Protein AF-A0A2I0XH40-F1 (afdb_monomer_lite)

pLDDT: mean 81.32, std 18.08, range [37.12, 96.75]

Radius of gyration: 16.57 Å; chains: 1; bounding box: 46×45×31 Å

Structure (mmCIF, N/CA/C/O backbone):
data_AF-A0A2I0XH40-F1
#
_entry.id   AF-A0A2I0XH40-F1
#
loop_
_atom_site.group_PDB
_atom_site.id
_atom_site.type_symbol
_atom_site.label_atom_id
_atom_site.label_alt_id
_atom_site.label_comp_id
_atom_site.label_asym_id
_atom_site.label_entity_id
_atom_site.label_seq_id
_atom_site.pdbx_PDB_ins_code
_atom_site.Cartn_x
_atom_site.Cartn_y
_atom_site.Cartn_z
_atom_site.occupancy
_atom_site.B_iso_or_equiv
_atom_site.auth_seq_id
_atom_site.auth_comp_id
_atom_site.auth_asym_id
_atom_site.auth_atom_id
_atom_site.pdbx_PDB_model_num
ATOM 1 N N . MET A 1 1 ? -9.977 -5.373 -19.403 1.00 40.16 1 MET A N 1
ATOM 2 C CA . MET A 1 1 ? -9.285 -4.951 -18.169 1.00 40.16 1 MET A CA 1
ATOM 3 C C . MET A 1 1 ? -7.837 -4.765 -18.577 1.00 40.16 1 MET A C 1
ATOM 5 O O . MET A 1 1 ? -7.190 -5.758 -18.879 1.00 40.16 1 MET A O 1
ATOM 9 N N . TRP A 1 2 ? -7.399 -3.527 -18.801 1.00 45.28 2 TRP A N 1
ATOM 10 C CA . TRP A 1 2 ? -6.006 -3.278 -19.176 1.00 45.28 2 TRP A CA 1
ATOM 11 C C . TRP A 1 2 ? -5.146 -3.548 -17.931 1.00 45.28 2 TRP A C 1
ATOM 13 O O . TRP A 1 2 ? -5.564 -3.243 -16.817 1.00 45.28 2 TRP A O 1
ATOM 23 N N . GLY A 1 3 ? -4.064 -4.312 -18.101 1.00 62.50 3 GLY A N 1
ATOM 24 C CA . GLY A 1 3 ? -3.229 -4.792 -16.998 1.00 62.50 3 GLY A CA 1
ATOM 25 C C . GLY A 1 3 ? -2.160 -3.776 -16.602 1.00 62.50 3 GLY A C 1
ATOM 26 O O . GLY A 1 3 ? -1.847 -2.881 -17.379 1.00 62.50 3 GLY A O 1
ATOM 27 N N . LYS A 1 4 ? -1.528 -3.979 -15.439 1.00 69.00 4 LYS A N 1
ATOM 28 C CA . LYS A 1 4 ? -0.439 -3.143 -14.887 1.00 69.00 4 LYS A CA 1
ATOM 29 C C . LYS A 1 4 ? 0.610 -2.680 -15.914 1.00 69.00 4 LYS A C 1
ATOM 31 O O . LYS A 1 4 ? 1.079 -1.549 -15.865 1.00 69.00 4 LYS A O 1
ATOM 36 N N . TYR A 1 5 ? 0.949 -3.545 -16.872 1.00 65.25 5 TYR A N 1
ATOM 37 C CA . TYR A 1 5 ? 1.941 -3.274 -17.914 1.00 65.25 5 TYR A CA 1
ATOM 38 C C . TYR A 1 5 ? 1.459 -2.315 -19.008 1.00 65.25 5 TYR A C 1
ATOM 40 O O . TYR A 1 5 ? 2.293 -1.677 -19.640 1.00 65.25 5 TYR A O 1
ATOM 48 N N . ALA A 1 6 ? 0.148 -2.208 -19.231 1.00 76.06 6 ALA A N 1
ATOM 49 C CA . ALA A 1 6 ? -0.425 -1.250 -20.169 1.00 76.06 6 ALA A CA 1
ATOM 50 C C . ALA A 1 6 ? -0.475 0.169 -19.586 1.00 76.06 6 ALA A C 1
ATOM 52 O O . ALA A 1 6 ? -0.257 1.124 -20.323 1.00 76.06 6 ALA A O 1
ATOM 53 N N . ASP A 1 7 ? -0.716 0.289 -18.277 1.00 79.75 7 ASP A N 1
ATOM 54 C CA . ASP A 1 7 ? -0.904 1.588 -17.623 1.00 79.75 7 ASP A CA 1
ATOM 55 C C . ASP A 1 7 ? 0.412 2.174 -17.078 1.00 79.75 7 ASP A C 1
ATOM 57 O O . ASP A 1 7 ? 0.639 3.378 -17.173 1.00 79.75 7 ASP A O 1
ATOM 61 N N . TYR A 1 8 ? 1.305 1.329 -16.540 1.00 86.12 8 TYR A N 1
ATOM 62 C CA . TYR A 1 8 ? 2.532 1.771 -15.854 1.00 86.12 8 TYR A CA 1
ATOM 63 C C . TYR A 1 8 ? 3.827 1.176 -16.423 1.00 86.12 8 TYR A C 1
ATOM 65 O O . TYR A 1 8 ? 4.909 1.709 -16.190 1.00 86.12 8 TYR A O 1
ATOM 73 N N . GLY A 1 9 ? 3.759 0.075 -17.175 1.00 87.94 9 GLY A N 1
ATOM 74 C CA . GLY A 1 9 ? 4.936 -0.529 -17.806 1.00 87.94 9 GLY A CA 1
ATOM 75 C C . GLY A 1 9 ? 6.087 -0.804 -16.825 1.00 87.94 9 GLY A C 1
ATOM 76 O O . GLY A 1 9 ? 5.892 -1.396 -15.763 1.00 87.94 9 GLY A O 1
ATOM 77 N N . SER A 1 10 ? 7.304 -0.387 -17.187 1.00 89.25 10 SER A N 1
ATOM 78 C CA . SER A 1 10 ? 8.511 -0.601 -16.375 1.00 89.25 10 SER A CA 1
ATOM 79 C C . SER A 1 10 ? 8.611 0.302 -15.143 1.00 89.25 10 SER A C 1
ATOM 81 O O . SER A 1 10 ? 9.375 -0.026 -14.240 1.00 89.25 10 SER A O 1
ATOM 83 N N . SER A 1 11 ? 7.860 1.407 -15.078 1.00 92.25 11 SER A N 1
ATOM 84 C CA . SER A 1 11 ? 7.914 2.346 -13.948 1.00 92.25 11 SER A CA 1
ATOM 85 C C . SER A 1 11 ? 6.982 1.963 -12.799 1.00 92.25 11 SER A C 1
ATOM 87 O O . SER A 1 11 ? 6.967 2.643 -11.779 1.00 92.25 11 SER A O 1
ATOM 89 N N . PHE A 1 12 ? 6.226 0.864 -12.915 1.00 94.06 12 PHE A N 1
ATOM 90 C CA . PHE A 1 12 ? 5.259 0.441 -11.896 1.00 94.06 12 PHE A CA 1
ATOM 91 C C . PHE A 1 12 ? 5.863 0.369 -10.485 1.00 94.06 12 PHE A C 1
ATOM 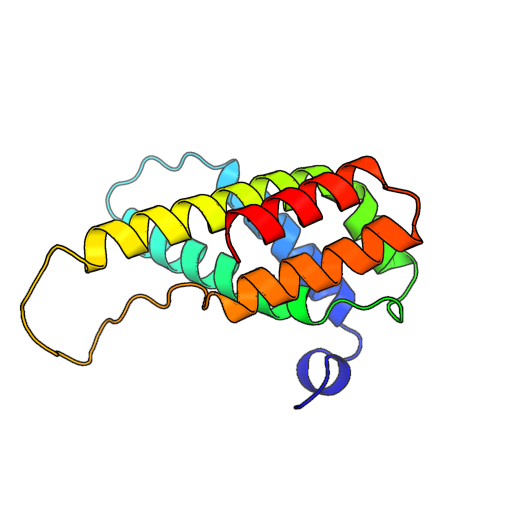93 O O . PHE A 1 12 ? 5.282 0.884 -9.532 1.00 94.06 12 PHE A O 1
ATOM 100 N N . SER A 1 13 ? 7.059 -0.212 -10.357 1.00 94.50 13 SER A N 1
ATOM 101 C CA . SER A 1 13 ? 7.767 -0.299 -9.075 1.00 94.50 13 SER A CA 1
ATOM 102 C C . SER A 1 13 ? 8.104 1.080 -8.499 1.00 94.50 13 SER A C 1
ATOM 104 O O . SER A 1 13 ? 7.933 1.300 -7.301 1.00 94.50 13 SER A O 1
ATOM 106 N N . ASP A 1 14 ? 8.549 2.012 -9.342 1.00 95.25 14 ASP A N 1
ATOM 107 C CA . ASP A 1 14 ? 8.903 3.373 -8.927 1.00 95.25 14 ASP A CA 1
ATOM 108 C C . ASP A 1 14 ? 7.655 4.171 -8.531 1.00 95.25 14 ASP A C 1
ATOM 110 O O . ASP A 1 14 ? 7.678 4.927 -7.562 1.00 95.25 14 ASP A O 1
ATOM 114 N N . VAL A 1 15 ? 6.537 3.953 -9.231 1.00 96.44 15 VAL A N 1
ATOM 115 C CA . VAL A 1 15 ? 5.241 4.567 -8.912 1.00 96.44 15 VAL A CA 1
ATOM 116 C C . VAL A 1 15 ? 4.737 4.100 -7.546 1.00 96.44 15 VAL A C 1
ATOM 118 O O . VAL A 1 15 ? 4.332 4.936 -6.739 1.00 96.44 15 VAL A O 1
ATOM 121 N N . VAL A 1 16 ? 4.794 2.795 -7.251 1.00 96.31 16 VAL A N 1
ATOM 122 C CA . VAL A 1 16 ? 4.400 2.263 -5.931 1.00 96.31 16 VAL A CA 1
ATOM 123 C C . VAL A 1 16 ? 5.237 2.899 -4.818 1.00 96.31 16 VAL A C 1
ATOM 125 O O . VAL A 1 16 ? 4.685 3.351 -3.815 1.00 96.31 16 VAL A O 1
ATOM 128 N N . GLN A 1 17 ? 6.556 2.963 -5.007 1.00 96.69 17 GLN A N 1
ATOM 129 C CA . GLN A 1 17 ? 7.478 3.525 -4.018 1.00 96.69 17 GLN A CA 1
ATOM 130 C C . GLN A 1 17 ? 7.265 5.028 -3.815 1.00 96.69 17 GLN A C 1
ATOM 132 O O . GLN A 1 17 ? 7.186 5.492 -2.680 1.00 96.69 17 GLN A O 1
ATOM 137 N N . GLY A 1 18 ? 7.114 5.786 -4.902 1.00 96.69 18 GLY A N 1
ATOM 138 C CA . GLY A 1 18 ? 6.878 7.226 -4.833 1.00 96.69 18 GLY A CA 1
ATOM 139 C C . GLY A 1 18 ? 5.562 7.574 -4.138 1.00 96.69 18 GLY A C 1
ATOM 140 O O . GLY A 1 18 ? 5.523 8.493 -3.322 1.00 96.69 18 GLY A O 1
ATOM 141 N N . LEU A 1 19 ? 4.488 6.825 -4.410 1.00 96.44 19 LEU A N 1
ATOM 142 C CA . LEU A 1 19 ? 3.193 7.039 -3.757 1.00 96.44 19 LEU A CA 1
ATOM 143 C C . LEU A 1 19 ? 3.252 6.763 -2.252 1.00 96.44 19 LEU A C 1
ATOM 145 O O . LEU A 1 19 ? 2.749 7.566 -1.468 1.00 96.44 19 LEU A O 1
ATOM 149 N N . GLU A 1 20 ? 3.898 5.668 -1.850 1.00 95.50 20 GLU A N 1
ATOM 150 C CA . GLU A 1 20 ? 4.114 5.345 -0.437 1.00 95.50 20 GLU A CA 1
ATOM 151 C C . GLU A 1 20 ? 4.894 6.458 0.273 1.00 95.50 20 GLU A C 1
ATOM 153 O O . GLU A 1 20 ? 4.430 6.974 1.290 1.00 95.50 20 GLU A O 1
ATOM 158 N N . GLN A 1 21 ? 6.005 6.910 -0.315 1.00 94.44 21 GLN A N 1
ATOM 159 C CA . GLN A 1 21 ? 6.837 7.970 0.255 1.00 94.44 21 GLN A CA 1
ATOM 160 C C . GLN A 1 21 ? 6.069 9.292 0.421 1.00 94.44 21 GLN A C 1
ATOM 162 O O . GLN A 1 21 ? 6.216 9.984 1.436 1.00 94.44 21 GLN A O 1
ATOM 167 N N . VAL A 1 22 ? 5.250 9.666 -0.566 1.00 93.31 22 VAL A N 1
ATOM 168 C CA . VAL A 1 22 ? 4.440 10.892 -0.502 1.00 93.31 22 VAL A CA 1
ATOM 169 C C . VAL A 1 22 ? 3.358 10.777 0.575 1.00 93.31 22 VAL A C 1
ATOM 171 O O . VAL A 1 22 ? 3.166 11.732 1.331 1.00 93.31 22 VAL A O 1
ATOM 174 N N . LEU A 1 23 ? 2.684 9.627 0.694 1.00 91.69 23 LEU A N 1
ATOM 175 C CA . LEU A 1 23 ? 1.693 9.397 1.752 1.00 91.69 23 LEU A CA 1
ATOM 176 C C . LEU A 1 23 ? 2.324 9.447 3.150 1.00 91.69 23 LEU A C 1
ATOM 178 O O . LEU A 1 23 ? 1.789 10.109 4.041 1.00 91.69 23 LEU A O 1
ATOM 182 N N . GLU A 1 24 ? 3.474 8.799 3.337 1.00 89.69 24 GLU A N 1
ATOM 183 C CA . GLU A 1 24 ? 4.208 8.813 4.607 1.00 89.69 24 GLU A CA 1
ATOM 184 C C . GLU A 1 24 ? 4.656 10.241 4.977 1.00 89.69 24 GLU A C 1
ATOM 186 O O . GLU A 1 24 ? 4.542 10.673 6.129 1.00 89.69 24 GLU A O 1
ATOM 191 N N . SER A 1 25 ? 5.061 11.033 3.980 1.00 87.81 25 SER A N 1
ATOM 192 C CA . SER A 1 25 ? 5.429 12.442 4.171 1.00 87.81 25 SER A CA 1
ATOM 193 C C . SER A 1 25 ? 4.222 13.321 4.521 1.00 87.81 25 SER A C 1
ATOM 195 O O . SER A 1 25 ? 4.316 14.194 5.383 1.00 87.81 25 SER A O 1
ATOM 197 N N . LEU A 1 26 ? 3.055 13.093 3.914 1.00 81.00 26 LEU A N 1
ATOM 198 C CA . LEU A 1 26 ? 1.842 13.870 4.206 1.00 81.00 26 LEU A CA 1
ATOM 199 C C . LEU A 1 26 ? 1.338 13.679 5.637 1.00 81.00 26 LEU A C 1
ATOM 201 O O . LEU A 1 26 ? 0.875 14.649 6.246 1.00 81.00 26 LEU A O 1
ATOM 205 N N . GLY A 1 27 ? 1.474 12.463 6.176 1.00 68.44 27 GLY A N 1
ATOM 206 C CA . GLY A 1 27 ? 1.124 12.145 7.561 1.00 68.44 27 GLY A CA 1
ATOM 207 C C . GLY A 1 27 ? 2.049 12.788 8.599 1.00 68.44 27 GLY A C 1
ATOM 208 O O . GLY A 1 27 ? 1.626 13.019 9.729 1.00 68.44 27 GLY A O 1
ATOM 209 N N . SER A 1 28 ? 3.289 13.125 8.227 1.00 58.75 28 SER A N 1
ATOM 210 C CA . SER A 1 28 ? 4.275 13.724 9.142 1.00 58.75 28 SER A CA 1
ATOM 211 C C . SER A 1 28 ? 4.237 15.260 9.186 1.00 58.75 28 SER A C 1
ATOM 213 O O . SER A 1 28 ? 4.678 15.865 10.166 1.00 58.75 28 SER A O 1
ATOM 215 N N . HIS A 1 29 ? 3.660 15.920 8.176 1.00 56.31 29 HIS A N 1
ATOM 216 C CA . HIS A 1 29 ? 3.576 17.381 8.118 1.00 56.31 29 HIS A CA 1
ATOM 217 C C . HIS A 1 29 ? 2.272 17.931 8.728 1.00 56.31 29 HIS A C 1
ATOM 219 O O . HIS A 1 29 ? 1.255 18.121 8.046 1.00 56.31 29 HIS A O 1
ATOM 225 N N . HIS A 1 30 ? 2.329 18.301 10.011 1.00 49.31 30 HIS A N 1
ATOM 226 C CA . HIS A 1 30 ? 1.345 19.183 10.650 1.00 49.31 30 HIS A CA 1
ATOM 227 C C . HIS A 1 30 ? 1.460 20.611 10.079 1.00 49.31 30 HIS A C 1
ATOM 229 O O . HIS A 1 30 ? 2.183 21.453 10.602 1.00 49.31 30 HIS A O 1
ATOM 235 N N . SER A 1 31 ? 0.770 20.898 8.972 1.00 52.06 31 SER A N 1
ATOM 236 C CA . SER A 1 31 ? 0.686 22.258 8.425 1.00 52.06 31 SER A CA 1
ATOM 237 C C . SER A 1 31 ? -0.490 23.007 9.050 1.00 52.06 31 SER A C 1
ATOM 239 O O . SER A 1 31 ? -1.653 22.712 8.783 1.00 52.06 31 SER A O 1
ATOM 241 N N . VAL A 1 32 ? -0.152 23.980 9.895 1.00 50.44 32 VAL A N 1
ATOM 242 C CA . VAL A 1 32 ? -1.044 24.987 10.475 1.00 50.44 32 VAL A CA 1
ATOM 243 C C . VAL A 1 32 ? -1.193 26.122 9.454 1.00 50.44 32 VAL A C 1
ATOM 245 O O . VAL A 1 32 ? -0.438 27.089 9.500 1.00 50.44 32 VAL A O 1
ATOM 248 N N . MET A 1 33 ? -2.112 26.024 8.485 1.00 49.12 33 MET A N 1
ATOM 249 C CA . MET A 1 33 ? -2.530 27.212 7.722 1.00 49.12 33 MET A CA 1
ATOM 250 C C . MET A 1 33 ? -3.975 27.101 7.195 1.00 49.12 33 MET A C 1
ATOM 252 O O . MET A 1 33 ? -4.333 26.064 6.641 1.00 49.12 33 MET A O 1
ATOM 256 N N . PRO A 1 34 ? -4.832 28.136 7.337 1.00 52.66 34 PRO A N 1
ATOM 257 C CA . PRO A 1 34 ? -6.283 27.970 7.161 1.00 52.66 34 PRO A CA 1
ATOM 258 C C . PRO A 1 34 ? -6.757 27.885 5.700 1.00 52.66 34 PRO A C 1
ATOM 260 O O . PRO A 1 34 ? -7.800 27.299 5.428 1.00 52.66 34 PRO A O 1
ATOM 263 N N . SER A 1 35 ? -6.017 28.458 4.742 1.00 53.56 35 SER A N 1
ATOM 264 C CA . SER A 1 35 ? -6.415 28.504 3.322 1.00 53.56 35 SER A CA 1
ATOM 265 C C . SER A 1 35 ? -5.962 27.290 2.500 1.00 53.56 35 SER A C 1
ATOM 267 O O . SER A 1 35 ? -6.502 27.048 1.422 1.00 53.56 35 SER A O 1
ATOM 269 N N . SER A 1 36 ? -5.007 26.501 3.002 1.00 59.19 36 SER A N 1
ATOM 270 C CA . SER A 1 36 ? -4.504 25.284 2.350 1.00 59.19 36 SER A CA 1
ATOM 271 C C . SER A 1 36 ? -5.293 24.025 2.716 1.00 59.19 36 SER A C 1
ATOM 273 O O . SER A 1 36 ? -5.084 22.991 2.089 1.00 59.19 36 SER A O 1
ATOM 275 N N . PHE A 1 37 ? -6.213 24.099 3.684 1.00 62.44 37 PHE A N 1
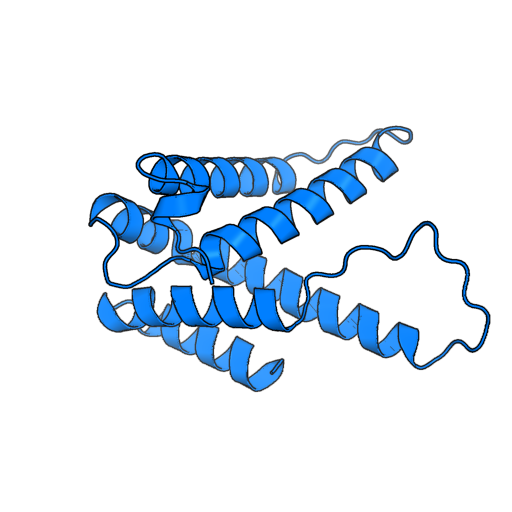ATOM 276 C CA . PHE A 1 37 ? -6.894 22.929 4.248 1.00 62.44 37 PHE A CA 1
ATOM 277 C C . PHE A 1 37 ? -7.712 22.165 3.196 1.00 62.44 37 PHE A C 1
ATOM 279 O O . PHE A 1 37 ? -7.466 20.991 2.954 1.00 62.44 37 PHE A O 1
ATOM 286 N N . LYS A 1 38 ? -8.573 22.859 2.437 1.00 73.44 38 LYS A N 1
ATOM 287 C CA . LYS A 1 38 ? -9.394 22.231 1.384 1.00 73.44 38 LYS A CA 1
ATOM 288 C C . LYS A 1 38 ? -8.557 21.644 0.236 1.00 73.44 38 LYS A C 1
ATOM 290 O O . LYS A 1 38 ? -8.926 20.623 -0.338 1.00 73.44 38 LYS A O 1
ATOM 295 N N . TYR A 1 39 ? -7.436 22.281 -0.113 1.00 78.00 39 TYR A N 1
ATOM 296 C CA . TYR A 1 39 ? -6.511 21.755 -1.124 1.00 78.00 39 TYR A CA 1
ATOM 297 C C . TYR A 1 39 ? -5.777 20.514 -0.607 1.00 78.00 39 TYR A C 1
ATOM 299 O O . TYR A 1 39 ? -5.686 19.519 -1.322 1.00 78.00 39 TYR A O 1
ATOM 307 N N . LYS A 1 40 ? -5.311 20.555 0.646 1.00 80.31 40 LYS A N 1
ATOM 308 C CA . LYS A 1 40 ? -4.645 19.433 1.310 1.00 80.31 40 LYS A CA 1
ATOM 309 C C . LYS A 1 40 ? -5.576 18.227 1.429 1.00 80.31 40 LYS A C 1
ATOM 311 O O . LYS A 1 40 ? -5.177 17.138 1.034 1.00 80.31 40 LYS A O 1
ATOM 316 N N . ASP A 1 41 ? -6.815 18.430 1.866 1.00 79.62 41 ASP A N 1
ATOM 317 C CA . ASP A 1 41 ? -7.807 17.359 1.996 1.00 79.62 41 ASP A CA 1
ATOM 318 C C . ASP A 1 41 ? -8.106 16.691 0.648 1.00 79.62 41 ASP A C 1
ATOM 320 O O . ASP A 1 41 ? -8.187 15.467 0.543 1.00 79.62 41 ASP A O 1
ATOM 324 N N . ASN A 1 42 ? -8.269 17.492 -0.410 1.00 83.69 42 ASN A N 1
ATOM 325 C CA . ASN A 1 42 ? -8.512 16.969 -1.753 1.00 83.69 42 ASN A CA 1
ATOM 326 C C . ASN A 1 42 ? -7.297 16.210 -2.296 1.00 83.69 42 ASN A C 1
ATOM 328 O O . ASN A 1 42 ? -7.464 15.146 -2.893 1.00 83.69 42 ASN A O 1
ATOM 332 N N . LEU A 1 43 ? -6.090 16.730 -2.066 1.00 86.25 43 LEU A N 1
ATOM 333 C CA . LEU A 1 43 ? -4.844 16.075 -2.452 1.00 86.25 43 LEU A CA 1
ATOM 334 C C . LEU A 1 43 ? -4.676 14.733 -1.731 1.00 86.25 43 LEU A C 1
ATOM 336 O O . LEU A 1 43 ? -4.370 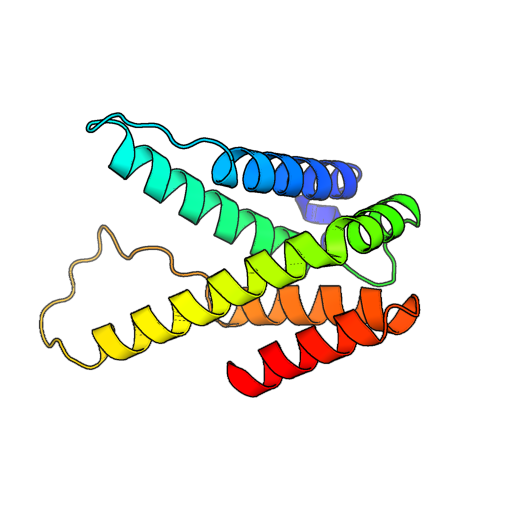13.730 -2.370 1.00 86.25 43 LEU A O 1
ATOM 340 N N . GLU A 1 44 ? -4.927 14.689 -0.423 1.00 87.25 44 GLU A N 1
ATOM 341 C CA . GLU A 1 44 ? -4.853 13.460 0.370 1.00 87.25 44 GLU A CA 1
ATOM 342 C C . GLU A 1 44 ? -5.857 12.413 -0.130 1.00 87.25 44 GLU A C 1
ATOM 344 O O . GLU A 1 44 ? -5.493 11.257 -0.352 1.00 87.25 44 GLU A O 1
ATOM 349 N N . LYS A 1 45 ? -7.102 12.817 -0.413 1.00 86.75 45 LYS A N 1
ATOM 350 C CA . LYS A 1 45 ? -8.109 11.929 -1.020 1.00 86.75 45 LYS A CA 1
ATOM 351 C C . LYS A 1 45 ? -7.643 11.376 -2.366 1.00 86.75 45 LYS A C 1
ATOM 353 O O . LYS A 1 45 ? -7.734 10.171 -2.591 1.00 86.75 45 LYS A O 1
ATOM 358 N N . GLN A 1 46 ? -7.120 12.226 -3.250 1.00 89.06 46 GLN A N 1
ATOM 359 C CA . GLN A 1 46 ? -6.615 11.801 -4.559 1.00 89.06 46 GLN A CA 1
ATOM 360 C C . GLN A 1 46 ? -5.430 10.842 -4.442 1.00 89.06 46 GLN A C 1
ATOM 362 O O . GLN A 1 46 ? -5.382 9.838 -5.156 1.00 89.06 46 GLN A O 1
ATOM 367 N N . LEU A 1 47 ? -4.501 11.106 -3.527 1.00 92.06 47 LEU A N 1
ATOM 368 C CA . LEU A 1 47 ? -3.362 10.227 -3.279 1.00 92.06 47 LEU A CA 1
ATOM 369 C C . LEU A 1 47 ? -3.794 8.888 -2.693 1.00 92.06 47 LEU A C 1
ATOM 371 O O . LEU A 1 47 ? -3.304 7.852 -3.142 1.00 92.06 47 LEU A O 1
ATOM 375 N N . ASN A 1 48 ? -4.759 8.883 -1.773 1.00 92.06 48 ASN A N 1
ATOM 376 C CA . ASN A 1 48 ? -5.328 7.650 -1.239 1.00 92.06 48 ASN A CA 1
ATOM 377 C C . ASN A 1 48 ? -5.963 6.803 -2.352 1.00 92.06 48 ASN A C 1
ATOM 379 O O . ASN A 1 48 ? -5.666 5.615 -2.472 1.00 92.06 48 ASN A O 1
ATOM 383 N N . LEU A 1 49 ? -6.779 7.414 -3.217 1.00 90.62 49 LEU A N 1
ATOM 384 C CA . LEU A 1 49 ? -7.404 6.737 -4.360 1.00 90.62 49 LEU A CA 1
ATOM 385 C C . LEU A 1 49 ? -6.375 6.184 -5.345 1.00 90.62 49 LEU A C 1
ATOM 387 O O . LEU A 1 49 ? -6.482 5.035 -5.773 1.00 90.62 49 LEU A O 1
ATOM 391 N N . THR A 1 50 ? -5.382 7.000 -5.690 1.00 93.00 50 THR A N 1
ATOM 392 C CA . THR A 1 50 ? -4.326 6.629 -6.638 1.00 93.00 50 THR A CA 1
ATOM 393 C C . THR A 1 50 ? -3.500 5.477 -6.084 1.00 93.00 50 THR A C 1
ATOM 395 O O . THR A 1 50 ? -3.246 4.502 -6.784 1.00 93.00 50 THR A O 1
ATOM 398 N N . THR A 1 51 ? -3.151 5.531 -4.801 1.00 95.44 51 THR A N 1
ATOM 399 C CA . THR A 1 51 ? -2.375 4.472 -4.152 1.00 95.44 51 THR A CA 1
ATOM 400 C C . THR A 1 51 ? -3.169 3.176 -4.055 1.00 95.44 51 THR A C 1
ATOM 402 O O . THR A 1 51 ? -2.637 2.119 -4.379 1.00 95.44 51 THR A O 1
ATOM 405 N N . LEU A 1 52 ? -4.459 3.231 -3.708 1.00 94.62 52 LEU A N 1
ATOM 406 C CA . LEU A 1 52 ? -5.334 2.054 -3.740 1.00 94.62 52 LEU A CA 1
ATOM 407 C C . LEU A 1 52 ? -5.439 1.447 -5.143 1.00 94.62 52 LEU A C 1
ATOM 409 O O . LEU A 1 52 ? -5.398 0.228 -5.290 1.00 94.62 52 LEU A O 1
ATOM 413 N N . HIS A 1 53 ? -5.570 2.290 -6.170 1.00 92.19 53 HIS A N 1
ATOM 414 C CA . HIS A 1 53 ? -5.628 1.846 -7.560 1.00 92.19 53 HIS A CA 1
ATOM 415 C C . HIS A 1 53 ? -4.355 1.094 -7.961 1.00 92.19 53 HIS A C 1
ATOM 417 O O . HIS A 1 53 ? -4.434 -0.037 -8.437 1.00 92.19 53 HIS A O 1
ATOM 423 N N . VAL A 1 54 ? -3.193 1.696 -7.700 1.00 94.81 54 VAL A N 1
ATOM 424 C CA . VAL A 1 54 ? -1.884 1.124 -8.032 1.00 94.81 54 VAL A CA 1
ATOM 425 C C . VAL A 1 54 ? -1.620 -0.155 -7.234 1.00 94.81 54 VAL A C 1
ATOM 427 O O . VAL A 1 54 ? -1.218 -1.165 -7.810 1.00 94.81 54 VAL A O 1
ATOM 430 N N . LEU A 1 55 ? -1.897 -0.163 -5.927 1.00 95.94 55 LEU A N 1
ATOM 431 C CA . LEU A 1 55 ? -1.713 -1.349 -5.084 1.00 95.94 55 LEU A CA 1
ATOM 432 C C . LEU A 1 55 ? -2.650 -2.498 -5.466 1.00 95.94 55 LEU A C 1
ATOM 434 O O . LEU A 1 55 ? -2.270 -3.659 -5.331 1.00 95.94 55 LEU A O 1
ATOM 438 N N . GLY A 1 56 ? -3.837 -2.199 -5.998 1.00 94.25 56 GLY A N 1
ATOM 439 C CA . GLY A 1 56 ? -4.741 -3.211 -6.546 1.00 94.25 56 GLY A CA 1
ATOM 440 C C . GLY A 1 56 ? -4.129 -4.019 -7.696 1.00 94.25 56 GLY A C 1
ATOM 441 O O . GLY A 1 56 ? -4.543 -5.153 -7.924 1.00 94.25 56 GLY A O 1
ATOM 442 N N . PHE A 1 57 ? -3.113 -3.488 -8.381 1.00 93.31 57 PHE A N 1
ATOM 443 C CA . PHE A 1 57 ? -2.408 -4.180 -9.462 1.00 93.31 57 PHE A CA 1
ATOM 444 C C . PHE A 1 57 ? -1.183 -4.984 -9.024 1.00 93.31 57 PHE A C 1
ATOM 446 O O . PHE A 1 57 ? -0.628 -5.728 -9.838 1.00 93.31 57 PHE A O 1
ATOM 453 N N . VAL A 1 58 ? -0.754 -4.847 -7.769 1.00 94.88 58 VAL A N 1
ATOM 454 C CA . VAL A 1 58 ? 0.347 -5.648 -7.230 1.00 94.88 58 VAL A CA 1
ATOM 455 C C . VAL A 1 58 ? -0.039 -7.127 -7.262 1.00 94.88 58 VAL A C 1
ATOM 457 O O . VAL A 1 58 ? -1.175 -7.511 -6.995 1.00 94.88 58 VAL A O 1
ATOM 460 N N . SER A 1 59 ? 0.924 -7.970 -7.604 1.00 93.31 59 SER A N 1
ATOM 461 C CA . SER A 1 59 ? 0.736 -9.384 -7.893 1.00 93.31 59 SER A CA 1
ATOM 462 C C . SER A 1 59 ? 1.963 -10.200 -7.487 1.00 93.31 59 SER A C 1
ATOM 464 O O . SER A 1 59 ? 3.090 -9.708 -7.408 1.00 93.31 59 SER A O 1
ATOM 466 N N . LEU A 1 60 ? 1.776 -11.507 -7.312 1.00 91.75 60 LEU A N 1
ATOM 467 C CA . LEU A 1 60 ? 2.878 -12.432 -7.037 1.00 91.75 60 LEU A CA 1
ATOM 468 C C . LEU A 1 60 ? 3.882 -12.560 -8.191 1.00 91.75 60 LEU A C 1
ATOM 470 O O . LEU A 1 60 ? 4.952 -13.127 -7.990 1.00 91.75 60 LEU A O 1
ATOM 474 N N . GLU A 1 61 ? 3.583 -12.027 -9.372 1.00 91.00 61 GLU A N 1
ATOM 475 C CA . GLU A 1 61 ? 4.482 -12.022 -10.531 1.00 91.00 61 GLU A CA 1
ATOM 476 C C . GLU A 1 61 ? 5.442 -10.827 -10.528 1.00 91.00 61 GLU A C 1
ATOM 478 O O . GLU A 1 61 ? 6.369 -10.776 -11.334 1.00 91.00 61 GLU A O 1
ATOM 483 N N . ASP A 1 62 ? 5.249 -9.860 -9.626 1.00 91.56 62 ASP A N 1
ATOM 484 C CA . ASP A 1 62 ? 6.101 -8.678 -9.573 1.00 91.56 62 ASP A CA 1
ATOM 485 C C . ASP A 1 62 ? 7.541 -8.994 -9.156 1.00 91.56 62 ASP A C 1
ATOM 487 O O . ASP A 1 62 ? 7.833 -9.986 -8.475 1.00 91.56 62 ASP A O 1
ATOM 491 N N . GLY A 1 63 ? 8.458 -8.127 -9.591 1.00 90.19 63 GLY A N 1
ATOM 492 C CA . GLY A 1 63 ? 9.887 -8.287 -9.353 1.00 90.19 63 GLY A CA 1
ATOM 493 C C . GLY A 1 63 ? 10.239 -8.329 -7.858 1.00 90.19 63 GLY A C 1
ATOM 494 O O . GLY A 1 63 ? 9.542 -7.724 -7.037 1.00 90.19 63 GLY A O 1
ATOM 495 N N . PRO A 1 64 ? 11.339 -9.011 -7.487 1.00 90.69 64 PRO A N 1
ATOM 496 C CA . PRO A 1 64 ? 11.738 -9.182 -6.089 1.00 90.69 64 PRO A CA 1
ATOM 497 C C . PRO A 1 64 ? 11.951 -7.846 -5.367 1.00 90.69 64 PRO A C 1
ATOM 499 O O . PRO A 1 64 ? 11.547 -7.716 -4.222 1.00 90.69 64 PRO A O 1
ATOM 502 N N . LEU A 1 65 ? 12.475 -6.824 -6.055 1.00 92.81 65 LEU A N 1
ATOM 503 C CA . LEU A 1 65 ? 12.692 -5.495 -5.470 1.00 92.81 65 LEU A CA 1
ATOM 504 C C . LEU A 1 65 ? 11.394 -4.833 -4.988 1.00 92.81 65 LEU A C 1
ATOM 506 O O . LEU A 1 65 ? 11.362 -4.272 -3.895 1.00 92.81 65 LEU A O 1
ATOM 510 N N . LEU A 1 66 ? 10.319 -4.924 -5.779 1.00 95.00 66 LEU A N 1
ATOM 511 C CA . LEU A 1 66 ? 9.024 -4.367 -5.394 1.00 95.00 66 LEU A CA 1
ATOM 512 C C . LEU A 1 66 ? 8.437 -5.137 -4.208 1.00 95.00 66 LEU A C 1
ATOM 514 O O . LEU A 1 66 ? 7.934 -4.534 -3.264 1.00 95.00 66 LEU A O 1
ATOM 518 N N . LYS A 1 67 ? 8.541 -6.469 -4.221 1.00 95.00 67 LYS A N 1
ATOM 519 C CA . LYS A 1 67 ? 8.092 -7.298 -3.096 1.00 95.00 67 LYS A CA 1
ATOM 520 C C . LYS A 1 67 ? 8.855 -6.954 -1.822 1.00 95.00 67 LYS A C 1
ATOM 522 O O . LYS A 1 67 ? 8.219 -6.663 -0.817 1.00 95.00 67 LYS A O 1
ATOM 527 N N . ASP A 1 68 ? 10.182 -6.899 -1.874 1.00 95.38 68 ASP A N 1
ATOM 528 C CA . ASP A 1 68 ? 11.024 -6.545 -0.728 1.00 95.38 68 ASP A CA 1
ATOM 529 C C . ASP A 1 68 ? 10.665 -5.167 -0.161 1.00 95.38 68 ASP A C 1
ATOM 531 O O . ASP A 1 68 ? 10.632 -4.984 1.058 1.00 95.38 68 ASP A O 1
ATOM 535 N N . PHE A 1 69 ? 10.366 -4.197 -1.029 1.00 96.75 69 PHE A N 1
ATOM 536 C CA . PHE A 1 69 ? 9.879 -2.885 -0.615 1.00 96.75 69 PHE A CA 1
ATOM 537 C C . PHE A 1 69 ? 8.544 -2.976 0.140 1.00 96.75 69 PHE A C 1
ATOM 539 O O . PHE A 1 69 ? 8.434 -2.460 1.254 1.00 96.75 69 PHE A O 1
ATOM 546 N N . LEU A 1 70 ? 7.554 -3.681 -0.418 1.00 96.75 70 LEU A N 1
ATOM 547 C CA . LEU A 1 70 ? 6.246 -3.865 0.219 1.00 96.75 70 LEU A CA 1
ATOM 548 C C . LEU A 1 70 ? 6.367 -4.563 1.581 1.00 96.75 70 LEU A C 1
ATOM 550 O O . LEU A 1 70 ? 5.726 -4.146 2.543 1.00 96.75 70 LEU A O 1
ATOM 554 N N . LEU A 1 71 ? 7.239 -5.571 1.695 1.00 95.19 71 LEU A N 1
ATOM 555 C CA . LEU A 1 71 ? 7.525 -6.252 2.962 1.00 95.19 71 LEU A CA 1
ATOM 556 C C . LEU A 1 71 ? 8.129 -5.303 4.004 1.00 95.19 71 LEU A C 1
ATOM 558 O O . LEU A 1 71 ? 7.716 -5.324 5.163 1.00 95.19 71 LEU A O 1
ATOM 562 N N . LYS A 1 72 ? 9.067 -4.438 3.601 1.00 96.25 72 LYS A N 1
ATOM 563 C CA . LYS A 1 72 ? 9.670 -3.431 4.495 1.00 96.25 72 LYS A CA 1
ATOM 564 C C . LYS A 1 72 ? 8.660 -2.385 4.968 1.00 96.25 72 LYS A C 1
ATOM 566 O O . LYS A 1 72 ? 8.781 -1.894 6.087 1.00 96.25 72 LYS A O 1
ATOM 571 N N . LYS A 1 73 ? 7.666 -2.061 4.139 1.00 96.19 73 LYS A N 1
ATOM 572 C CA . LYS A 1 73 ? 6.614 -1.074 4.427 1.00 96.19 73 LYS A CA 1
ATOM 573 C C . LYS A 1 73 ? 5.309 -1.696 4.938 1.00 96.19 73 LYS A C 1
ATOM 575 O O . LYS A 1 73 ? 4.287 -1.018 5.016 1.00 96.19 73 LYS A O 1
ATOM 580 N N . ALA A 1 74 ? 5.337 -2.962 5.357 1.00 95.38 74 ALA A N 1
ATOM 581 C CA . ALA A 1 74 ? 4.147 -3.702 5.768 1.00 95.38 74 ALA A CA 1
ATOM 582 C C . ALA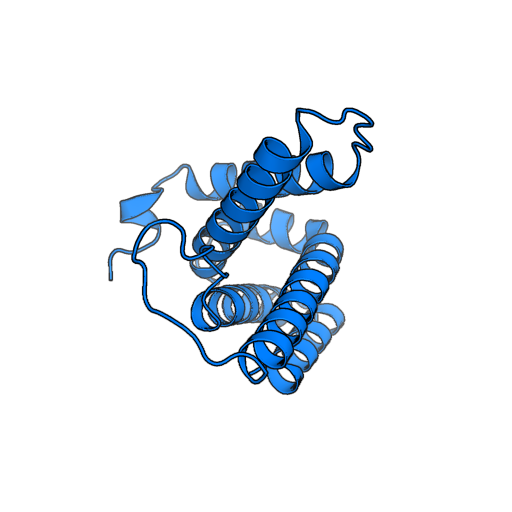 A 1 74 ? 3.328 -3.004 6.869 1.00 95.38 74 ALA A C 1
ATOM 584 O O . ALA A 1 74 ? 2.117 -2.842 6.723 1.00 95.38 74 ALA A O 1
ATOM 585 N N . TYR A 1 75 ? 3.984 -2.532 7.934 1.00 94.19 75 TYR A N 1
ATOM 586 C CA . TYR A 1 75 ? 3.307 -1.839 9.037 1.00 94.19 75 TYR A CA 1
ATOM 587 C C . TYR A 1 75 ? 2.707 -0.493 8.620 1.00 94.19 75 TYR A C 1
ATOM 589 O O . TYR A 1 75 ? 1.639 -0.122 9.109 1.00 94.19 75 TYR A O 1
ATOM 597 N N . PHE A 1 76 ? 3.362 0.220 7.698 1.00 95.12 76 PHE A N 1
ATOM 598 C CA . PHE A 1 76 ? 2.815 1.450 7.133 1.00 95.12 76 PHE A CA 1
ATOM 599 C C . PHE A 1 76 ? 1.507 1.152 6.393 1.00 95.12 76 PHE A C 1
ATOM 601 O O . PHE A 1 76 ? 0.470 1.737 6.711 1.00 95.12 76 PHE A O 1
ATOM 608 N N . PHE A 1 77 ? 1.524 0.184 5.469 1.00 96.12 77 PHE A N 1
ATOM 609 C CA . PHE A 1 77 ? 0.333 -0.183 4.702 1.00 96.12 77 PHE A CA 1
ATOM 610 C C . PHE A 1 77 ? -0.790 -0.744 5.577 1.00 96.12 77 PHE A C 1
ATOM 612 O O . PHE A 1 77 ? -1.953 -0.442 5.320 1.00 96.12 77 PHE A O 1
ATOM 619 N N . GLU A 1 78 ? -0.469 -1.519 6.617 1.00 95.12 78 GLU A N 1
ATOM 620 C CA . GLU A 1 78 ? -1.456 -1.985 7.598 1.00 95.12 78 GLU A CA 1
ATOM 621 C C . GLU A 1 78 ? -2.173 -0.802 8.265 1.00 95.12 78 GLU A C 1
ATOM 623 O O . GLU A 1 78 ? -3.406 -0.733 8.257 1.00 95.12 78 GLU A O 1
ATOM 628 N N . GLY A 1 79 ? -1.409 0.141 8.826 1.00 94.31 79 GLY A N 1
ATOM 629 C CA . GLY A 1 79 ? -1.957 1.312 9.509 1.00 94.31 79 GLY A CA 1
ATOM 630 C C . GLY A 1 79 ? -2.784 2.191 8.572 1.00 94.31 79 GLY A C 1
ATOM 631 O O . GLY A 1 79 ? -3.911 2.569 8.903 1.00 94.31 79 GLY A O 1
ATOM 632 N N . TRP A 1 80 ? -2.258 2.448 7.377 1.00 94.81 80 TRP A N 1
ATOM 633 C CA . TRP A 1 80 ? -2.922 3.242 6.349 1.00 94.81 80 TRP A CA 1
ATOM 634 C C . TRP A 1 80 ? -4.233 2.598 5.862 1.00 94.81 80 TRP A C 1
ATOM 636 O O . TRP A 1 80 ? -5.273 3.258 5.841 1.00 94.81 80 TRP A O 1
ATOM 646 N N . LEU A 1 81 ? -4.251 1.293 5.561 1.00 94.31 81 LEU A N 1
ATOM 647 C CA . LEU A 1 81 ? -5.479 0.602 5.138 1.00 94.31 81 LEU A CA 1
ATOM 648 C C . LEU A 1 81 ? -6.511 0.501 6.262 1.00 94.31 81 LEU A C 1
ATOM 650 O O . LEU A 1 81 ? -7.709 0.625 6.002 1.00 94.31 81 LEU A O 1
ATOM 654 N N . LYS A 1 82 ? -6.075 0.323 7.512 1.00 93.25 82 LYS A N 1
ATOM 655 C CA . LYS A 1 82 ? -6.966 0.344 8.679 1.00 93.25 82 LYS A CA 1
ATOM 656 C C . LYS A 1 82 ? -7.651 1.702 8.850 1.00 93.25 82 LYS A C 1
ATOM 658 O O . LYS A 1 82 ? -8.851 1.742 9.144 1.00 93.25 82 LYS A O 1
ATOM 663 N N . PHE A 1 83 ? -6.910 2.793 8.652 1.00 90.88 83 PHE A N 1
ATOM 664 C CA . PHE A 1 83 ? -7.461 4.148 8.641 1.00 90.88 83 PHE A CA 1
ATOM 665 C C . PHE A 1 83 ? -8.512 4.306 7.532 1.00 90.88 83 PHE A C 1
ATOM 667 O O . PHE A 1 83 ? -9.648 4.689 7.816 1.00 90.88 83 PHE A O 1
ATOM 674 N N . LEU A 1 84 ? -8.187 3.900 6.300 1.00 90.25 84 LEU A N 1
ATOM 675 C CA . LEU A 1 84 ? -9.110 3.992 5.163 1.00 90.25 84 LEU A CA 1
ATOM 676 C C . LEU A 1 84 ? -10.386 3.161 5.349 1.00 90.25 84 LEU A C 1
ATOM 678 O O . LEU A 1 84 ? -11.479 3.641 5.054 1.00 90.25 84 LEU A O 1
ATOM 682 N N . CYS A 1 85 ? -10.273 1.935 5.866 1.00 90.06 85 CYS A N 1
ATOM 683 C CA . CYS A 1 85 ? -11.436 1.091 6.148 1.00 90.06 85 CYS A CA 1
ATOM 684 C C . CYS A 1 85 ? -12.348 1.708 7.218 1.00 90.06 85 CYS A C 1
ATOM 686 O O . CYS A 1 85 ? -13.568 1.630 7.104 1.00 90.06 85 CYS A O 1
ATOM 688 N N . SER A 1 86 ? -11.772 2.336 8.246 1.00 87.81 86 SER A N 1
ATOM 689 C CA . SER A 1 86 ? -12.554 2.988 9.305 1.00 87.81 86 SER A CA 1
ATOM 690 C C . SER A 1 86 ? -13.296 4.219 8.776 1.00 87.81 86 SER A C 1
ATOM 692 O O . SER A 1 86 ? -14.499 4.336 8.994 1.00 87.81 86 SER A O 1
ATOM 694 N N . SER A 1 87 ? -12.622 5.054 7.977 1.00 84.56 87 SER A N 1
ATOM 695 C CA . SER A 1 87 ? -13.239 6.217 7.323 1.00 84.56 87 SER A CA 1
ATOM 696 C C . SER A 1 87 ? -14.381 5.829 6.367 1.00 84.56 87 SER A C 1
ATOM 698 O O . SER A 1 87 ? -15.379 6.544 6.264 1.00 84.56 87 SER A O 1
ATOM 700 N N . LEU A 1 88 ? -14.279 4.669 5.701 1.00 81.06 88 LEU A N 1
ATOM 701 C CA . LEU A 1 88 ? -15.336 4.159 4.822 1.00 81.06 88 LEU A CA 1
ATOM 702 C C . LEU A 1 88 ? -16.637 3.855 5.585 1.00 81.06 88 LEU A C 1
ATOM 704 O O . LEU A 1 88 ? -17.716 4.152 5.074 1.00 81.06 88 LEU A O 1
ATOM 708 N N . VAL A 1 89 ? -16.540 3.288 6.793 1.00 78.75 89 VAL A N 1
ATOM 709 C CA . VAL A 1 89 ? -17.710 2.984 7.640 1.00 78.75 89 VAL A CA 1
ATOM 710 C C . VAL A 1 89 ? -18.363 4.265 8.141 1.00 78.75 89 VAL A C 1
ATOM 712 O O . VAL A 1 89 ? -19.570 4.432 7.989 1.00 78.75 89 VAL A O 1
ATOM 715 N N . GLU A 1 90 ? -17.560 5.207 8.640 1.00 76.38 90 GLU A N 1
ATOM 716 C CA . GLU A 1 90 ? -18.052 6.502 9.129 1.00 76.38 90 GLU A CA 1
ATOM 717 C C . GLU A 1 90 ? -18.837 7.268 8.049 1.00 76.38 90 GLU A C 1
ATOM 719 O O . GLU A 1 90 ? -19.880 7.859 8.330 1.00 76.38 90 GLU A O 1
ATOM 724 N N . SER A 1 91 ? -18.384 7.209 6.791 1.00 69.75 91 SER A N 1
ATOM 725 C CA . SER A 1 91 ? -19.095 7.823 5.663 1.00 69.75 91 SER A CA 1
ATOM 726 C C . SER A 1 91 ? -20.414 7.121 5.316 1.00 69.75 91 SER A C 1
ATOM 728 O O . SER A 1 91 ? -21.325 7.773 4.801 1.00 69.75 91 SER A O 1
ATOM 730 N N . GLN A 1 92 ? -20.525 5.809 5.540 1.00 67.50 92 GLN A N 1
ATOM 731 C CA . GLN A 1 92 ? -21.733 5.043 5.230 1.00 67.50 92 GLN A CA 1
ATOM 732 C C . GLN A 1 92 ? -22.843 5.320 6.252 1.00 67.50 92 GLN A C 1
ATOM 734 O O . GLN A 1 92 ? -23.985 5.561 5.854 1.00 67.50 92 GLN A O 1
ATOM 739 N N . ASP A 1 93 ? -22.494 5.377 7.539 1.00 59.81 93 ASP A N 1
ATOM 740 C CA . ASP A 1 93 ? -23.441 5.654 8.627 1.00 59.81 93 ASP A CA 1
ATOM 741 C C . ASP A 1 93 ? -24.058 7.064 8.512 1.00 59.81 93 ASP A C 1
ATOM 743 O O . ASP A 1 93 ? -25.243 7.269 8.795 1.00 59.81 93 ASP A O 1
ATOM 747 N N . GLN A 1 94 ? -23.287 8.037 8.014 1.00 55.56 94 GLN A N 1
ATOM 748 C CA . GLN A 1 94 ? -23.762 9.405 7.768 1.00 55.56 94 GLN A CA 1
ATOM 749 C C . GLN A 1 94 ? -24.699 9.515 6.554 1.00 55.56 94 GLN A C 1
ATOM 751 O O . GLN A 1 94 ? -25.643 10.311 6.568 1.00 55.56 94 GLN A O 1
ATOM 756 N N . SER A 1 95 ? -24.493 8.692 5.519 1.00 52.19 95 SER A N 1
ATOM 757 C CA . SER A 1 95 ? -25.336 8.691 4.316 1.00 52.19 95 SER A CA 1
ATOM 758 C C . SER A 1 95 ? -26.733 8.110 4.565 1.00 52.19 95 SER A C 1
ATOM 760 O O . SER A 1 95 ? -27.664 8.447 3.838 1.00 52.19 95 SER A O 1
ATOM 762 N N . SER A 1 96 ? -26.912 7.271 5.590 1.00 45.88 96 SER A N 1
ATOM 763 C CA . SER A 1 96 ? -28.222 6.715 5.967 1.00 45.88 96 SER A CA 1
ATOM 764 C C . SER A 1 96 ? -29.146 7.688 6.715 1.00 45.88 96 SER A C 1
ATOM 766 O O . SER A 1 96 ? -30.305 7.351 6.946 1.00 45.88 96 SER A O 1
ATOM 768 N N . SER A 1 97 ? -28.674 8.889 7.080 1.00 44.00 97 SER A N 1
ATOM 769 C CA . SER A 1 97 ? -29.432 9.847 7.906 1.00 44.00 97 SER A CA 1
ATOM 770 C C . SER A 1 97 ? -29.865 11.136 7.186 1.00 44.00 97 SER A C 1
ATOM 772 O O . SER A 1 97 ? -30.393 12.036 7.840 1.00 44.00 97 SER A O 1
ATOM 774 N N . SER A 1 98 ? -29.679 11.275 5.870 1.00 37.12 98 SER A N 1
ATOM 775 C CA . SER A 1 98 ? -30.084 12.498 5.157 1.00 37.12 98 SER A CA 1
ATOM 776 C C . SER A 1 98 ? -30.784 12.212 3.827 1.00 37.12 98 SER A C 1
ATOM 778 O O . SER A 1 98 ? -30.181 11.846 2.825 1.00 37.12 98 SER A O 1
ATOM 780 N N . THR A 1 99 ? -32.100 12.417 3.816 1.00 44.41 99 THR A N 1
ATOM 781 C CA . THR A 1 99 ? -32.843 12.774 2.604 1.00 44.41 99 THR A CA 1
ATOM 782 C C . THR A 1 99 ? -32.454 14.198 2.204 1.00 44.41 99 THR A C 1
ATOM 784 O O . THR A 1 99 ? -32.601 15.081 3.047 1.00 44.41 99 THR A O 1
ATOM 787 N N . VAL A 1 100 ? -31.989 14.413 0.964 1.00 42.78 100 VAL A N 1
ATOM 788 C CA . VAL A 1 100 ? -32.334 15.526 0.039 1.00 42.78 100 VAL A CA 1
ATOM 789 C C . VAL A 1 100 ? -31.268 15.685 -1.070 1.00 42.78 100 VAL A C 1
ATOM 791 O O . VAL A 1 100 ? -30.081 15.822 -0.801 1.00 42.78 100 VAL A O 1
ATOM 794 N N . ASP A 1 101 ? -31.787 15.675 -2.301 1.00 37.56 101 ASP A N 1
ATOM 795 C CA . ASP A 1 101 ? -31.331 16.206 -3.596 1.00 37.56 101 ASP A CA 1
ATOM 796 C C . ASP A 1 101 ? -30.005 15.810 -4.269 1.00 37.56 101 ASP A C 1
ATOM 798 O O . ASP A 1 101 ? -28.888 16.111 -3.855 1.00 37.56 101 ASP A O 1
ATOM 802 N N . GLN A 1 102 ? -30.205 15.240 -5.463 1.00 56.31 102 GLN A N 1
ATOM 803 C CA . GLN A 1 102 ? -29.253 15.134 -6.558 1.00 56.31 102 GLN A CA 1
ATOM 804 C C . GLN A 1 102 ? -28.850 16.536 -7.043 1.00 56.31 102 GLN A C 1
ATOM 806 O O . GLN A 1 102 ? -29.665 17.270 -7.598 1.00 56.31 102 GLN A O 1
ATOM 811 N N . SER A 1 103 ? -27.572 16.881 -6.900 1.00 38.44 103 SER A N 1
ATOM 812 C CA . SER A 1 103 ? -26.902 17.850 -7.772 1.00 38.44 103 SER A CA 1
ATOM 813 C C . SER A 1 103 ? -25.496 17.339 -8.096 1.00 38.44 103 SER A C 1
ATOM 815 O O . SER A 1 103 ? -24.701 16.980 -7.228 1.00 38.44 103 SER A O 1
ATOM 817 N N . ASP A 1 104 ? -25.253 17.214 -9.392 1.00 45.06 104 ASP A N 1
ATOM 818 C CA . ASP A 1 104 ? -24.226 16.389 -10.018 1.00 45.06 104 ASP A CA 1
ATOM 819 C C . ASP A 1 104 ? -22.930 17.188 -10.265 1.00 45.06 104 ASP A C 1
ATOM 821 O O . ASP A 1 104 ? -22.494 17.334 -11.403 1.00 45.06 104 ASP A O 1
ATOM 825 N N . GLU A 1 105 ? -22.319 17.770 -9.219 1.00 44.22 105 GLU A N 1
ATOM 826 C CA . GLU A 1 105 ? -21.096 18.585 -9.416 1.00 44.22 105 GLU A CA 1
ATOM 827 C C . GLU A 1 105 ? -19.945 18.363 -8.413 1.00 44.22 105 GLU A C 1
ATOM 829 O O . GLU A 1 105 ? -18.810 18.729 -8.700 1.00 44.22 105 GLU A O 1
ATOM 834 N N . TYR A 1 106 ? -20.146 17.691 -7.275 1.00 44.06 106 TYR A N 1
ATOM 835 C CA . TYR A 1 106 ? -19.063 17.477 -6.295 1.00 44.06 106 TYR A CA 1
ATOM 836 C C . TYR A 1 106 ? -19.219 16.185 -5.487 1.00 44.06 106 TYR A C 1
ATOM 838 O O . TYR A 1 106 ? -18.956 16.181 -4.285 1.00 44.06 106 TYR A O 1
ATOM 846 N N . ALA A 1 107 ? -19.638 15.075 -6.104 1.00 42.75 107 ALA A N 1
ATOM 847 C CA . ALA A 1 107 ? -19.632 13.792 -5.401 1.00 42.75 107 ALA A CA 1
ATOM 848 C C . ALA A 1 107 ? -18.191 13.503 -4.924 1.00 42.75 107 ALA A C 1
ATOM 850 O O . ALA A 1 107 ? -17.301 13.327 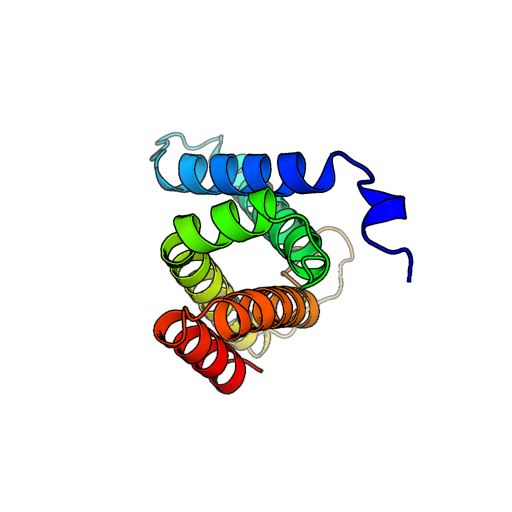-5.766 1.00 42.75 107 ALA A O 1
ATOM 851 N N . PRO A 1 108 ? -17.906 13.508 -3.604 1.00 45.56 108 PRO A N 1
ATOM 852 C CA . PRO A 1 108 ? -16.563 13.247 -3.123 1.00 45.56 108 PRO A CA 1
ATOM 853 C C . PRO A 1 108 ? -16.235 11.825 -3.557 1.00 45.56 108 PRO A C 1
ATOM 855 O O . PRO A 1 108 ? -16.936 10.888 -3.182 1.00 45.56 108 PRO A O 1
ATOM 858 N N . TYR A 1 109 ? -15.219 11.682 -4.409 1.00 54.19 109 TYR A N 1
ATOM 859 C CA . TYR A 1 109 ? -14.710 10.399 -4.877 1.00 54.19 109 TYR A CA 1
ATOM 860 C C . TYR A 1 109 ? -14.264 9.585 -3.654 1.00 54.19 109 TYR A C 1
ATOM 862 O O . TYR A 1 109 ? -13.124 9.659 -3.203 1.00 54.19 109 TYR A O 1
ATOM 870 N N . LEU A 1 110 ? -15.201 8.854 -3.060 1.00 55.62 110 LEU A N 1
ATOM 871 C CA . LEU A 1 110 ? -14.938 7.925 -1.980 1.00 55.62 110 LEU A CA 1
ATOM 872 C C . LEU A 1 110 ? -14.161 6.760 -2.601 1.00 55.62 110 LEU A C 1
ATOM 874 O O . LEU A 1 110 ? -14.538 6.314 -3.695 1.00 55.62 110 LEU A O 1
ATOM 878 N N . PRO A 1 111 ? -13.089 6.253 -1.966 1.00 58.66 111 PRO A N 1
ATOM 879 C CA . PRO A 1 111 ? -12.474 5.019 -2.420 1.00 58.66 111 PRO A CA 1
ATOM 880 C C . PRO A 1 111 ? -13.560 3.961 -2.513 1.00 58.66 111 PRO A C 1
ATOM 882 O O . PRO A 1 111 ? -14.156 3.565 -1.511 1.00 58.66 111 PRO A O 1
ATOM 885 N N . LYS A 1 112 ? -13.878 3.553 -3.749 1.00 75.56 112 LYS A N 1
ATOM 886 C CA . LYS A 1 112 ? -14.914 2.552 -3.980 1.00 75.56 112 LYS A CA 1
ATOM 887 C C . LYS A 1 112 ? -14.513 1.343 -3.152 1.00 75.56 112 LYS A C 1
ATOM 889 O O . LYS A 1 112 ? -13.370 0.904 -3.253 1.00 75.56 112 LYS A O 1
ATOM 894 N N . LYS A 1 113 ? -15.442 0.799 -2.365 1.00 84.19 113 LYS A N 1
ATOM 895 C CA . LYS A 1 113 ? -15.252 -0.411 -1.548 1.00 84.19 113 LYS A CA 1
ATOM 896 C C . LYS A 1 113 ? -14.425 -1.474 -2.310 1.00 84.19 113 LYS A C 1
ATOM 898 O O . LYS A 1 113 ? -13.440 -1.997 -1.805 1.00 84.19 113 LYS A O 1
ATOM 903 N N . ALA A 1 114 ? -14.720 -1.665 -3.596 1.00 86.81 114 ALA A N 1
ATOM 904 C CA . ALA A 1 114 ? -13.968 -2.536 -4.500 1.00 86.81 114 ALA A CA 1
ATOM 905 C C . ALA A 1 114 ? -12.450 -2.251 -4.610 1.00 86.81 114 ALA A C 1
ATOM 907 O O . ALA A 1 114 ? -11.672 -3.196 -4.657 1.00 86.81 114 ALA A O 1
ATOM 908 N N . MET A 1 115 ? -12.010 -0.988 -4.643 1.00 90.25 115 MET A N 1
ATOM 909 C CA . MET A 1 115 ? -10.589 -0.614 -4.724 1.00 90.25 115 MET A CA 1
ATOM 910 C C . MET A 1 115 ? -9.843 -0.942 -3.431 1.00 90.25 115 MET A C 1
ATOM 912 O O . MET A 1 115 ? -8.740 -1.479 -3.482 1.00 90.25 115 MET A O 1
ATOM 916 N N . VAL A 1 116 ? -10.461 -0.667 -2.278 1.00 92.25 116 VAL A N 1
ATOM 917 C CA . VAL A 1 116 ? -9.891 -1.018 -0.967 1.00 92.25 116 VAL A CA 1
ATOM 918 C C . VAL A 1 116 ? -9.763 -2.532 -0.840 1.00 92.25 116 VAL A C 1
ATOM 920 O O . VAL A 1 116 ? -8.698 -3.033 -0.490 1.00 92.25 116 VAL A O 1
ATOM 923 N N . HIS A 1 117 ? -10.818 -3.263 -1.205 1.00 92.31 117 HIS A N 1
ATOM 924 C CA . HIS A 1 117 ? -10.799 -4.721 -1.222 1.00 92.31 117 HIS A CA 1
ATOM 925 C C . HIS A 1 117 ? -9.720 -5.274 -2.164 1.00 92.31 117 HIS A C 1
ATOM 927 O O . HIS A 1 117 ? -8.987 -6.184 -1.785 1.00 92.31 117 HIS A O 1
ATOM 933 N N . ALA A 1 118 ? -9.590 -4.719 -3.375 1.00 93.69 118 ALA A N 1
ATOM 934 C CA . ALA A 1 118 ? -8.569 -5.135 -4.332 1.00 93.69 118 ALA A CA 1
ATOM 935 C C . ALA A 1 118 ? -7.153 -4.931 -3.773 1.00 93.69 118 ALA A C 1
ATOM 937 O O . ALA A 1 118 ? -6.370 -5.874 -3.767 1.00 93.69 118 ALA A O 1
ATOM 938 N N . ALA A 1 119 ? -6.848 -3.751 -3.225 1.00 95.88 119 ALA A N 1
ATOM 939 C CA . ALA A 1 119 ? -5.542 -3.471 -2.626 1.00 95.88 119 ALA A CA 1
ATOM 940 C C . ALA A 1 119 ? -5.238 -4.384 -1.423 1.00 95.88 119 ALA A C 1
ATOM 942 O O . ALA A 1 119 ? -4.141 -4.936 -1.328 1.00 95.88 119 ALA A O 1
ATOM 943 N N . LEU A 1 120 ? -6.218 -4.594 -0.531 1.00 95.88 120 LEU A N 1
ATOM 944 C CA . LEU A 1 120 ? -6.099 -5.529 0.594 1.00 95.88 120 LEU A CA 1
ATOM 945 C C . LEU A 1 120 ? -5.793 -6.946 0.110 1.00 95.88 120 LEU A C 1
ATOM 947 O O . LEU A 1 120 ? -4.912 -7.606 0.658 1.00 95.88 120 LEU A O 1
ATOM 951 N N . LYS A 1 121 ? -6.505 -7.410 -0.921 1.00 95.56 121 LYS A N 1
ATOM 952 C CA . LYS A 1 121 ? -6.335 -8.756 -1.461 1.00 95.56 121 LYS A CA 1
ATOM 953 C C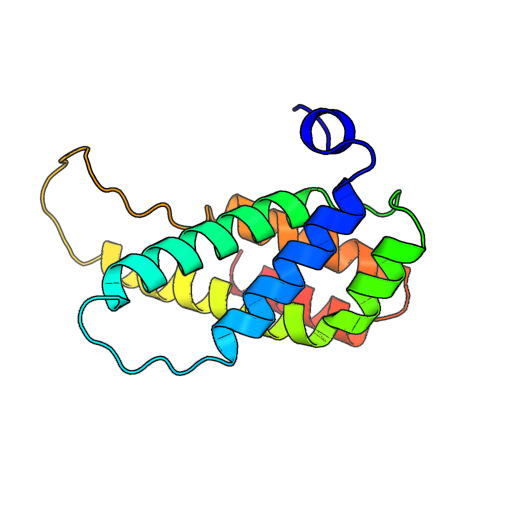 . LYS A 1 121 ? -4.960 -8.937 -2.108 1.00 95.56 121 LYS A C 1
ATOM 955 O O . LYS A 1 121 ? -4.279 -9.913 -1.791 1.00 95.56 121 LYS A O 1
ATOM 960 N N . SER A 1 122 ? -4.538 -7.980 -2.931 1.00 96.12 122 SER A N 1
ATOM 961 C CA . SER A 1 122 ? -3.227 -7.986 -3.585 1.00 96.12 122 SER A CA 1
ATOM 962 C C . SER A 1 122 ? -2.086 -8.034 -2.567 1.00 96.12 122 SER A C 1
ATOM 964 O O . SER A 1 122 ? -1.202 -8.884 -2.659 1.00 96.12 122 SER A O 1
ATOM 966 N N . LEU A 1 123 ? -2.135 -7.187 -1.535 1.00 96.50 123 LEU A N 1
ATOM 967 C CA . LEU A 1 123 ? -1.120 -7.169 -0.481 1.00 96.50 123 LEU A CA 1
ATOM 968 C C . LEU A 1 123 ? -1.165 -8.411 0.417 1.00 96.50 123 LEU A C 1
ATOM 970 O O . LEU A 1 123 ? -0.112 -8.945 0.765 1.00 96.50 123 LEU A O 1
ATOM 974 N N . TYR A 1 124 ? -2.356 -8.917 0.752 1.00 96.00 124 TYR A N 1
ATOM 975 C CA . TYR A 1 124 ? -2.502 -10.181 1.480 1.00 96.00 124 TYR A CA 1
ATOM 976 C C . TYR A 1 124 ? -1.778 -11.327 0.766 1.00 96.00 124 TYR A C 1
ATOM 978 O O . TYR A 1 124 ? -1.036 -12.073 1.411 1.00 96.00 124 TYR A O 1
ATOM 986 N N . ASP A 1 125 ? -1.964 -11.458 -0.551 1.00 94.94 125 ASP A N 1
ATOM 987 C CA . ASP A 1 125 ? -1.334 -12.532 -1.317 1.00 94.94 125 ASP A CA 1
ATOM 988 C C . ASP A 1 125 ? 0.203 -12.393 -1.288 1.00 94.94 125 ASP A C 1
ATOM 990 O O . ASP A 1 125 ? 0.896 -13.385 -1.041 1.00 94.94 125 ASP A O 1
ATOM 994 N N . ILE A 1 126 ? 0.743 -11.167 -1.405 1.00 95.62 126 ILE A N 1
ATOM 995 C CA . ILE A 1 126 ? 2.181 -10.897 -1.217 1.00 95.62 126 ILE A CA 1
ATOM 996 C C . ILE A 1 126 ? 2.656 -11.349 0.171 1.00 95.62 126 ILE A C 1
ATOM 998 O O . ILE A 1 126 ? 3.597 -12.142 0.262 1.00 95.62 126 ILE A O 1
ATOM 1002 N N . TYR A 1 127 ? 2.029 -10.889 1.256 1.00 95.12 127 TYR A N 1
ATOM 1003 C CA . TYR A 1 127 ? 2.503 -11.185 2.615 1.00 95.12 127 TYR A CA 1
ATOM 1004 C C . TYR A 1 127 ? 2.397 -12.671 2.963 1.00 95.12 127 TYR A C 1
ATOM 1006 O O . TYR A 1 127 ? 3.326 -13.246 3.541 1.00 95.12 127 TYR A O 1
ATOM 1014 N N . LYS A 1 128 ? 1.309 -13.325 2.539 1.00 94.25 128 LYS A N 1
ATOM 1015 C CA . LYS A 1 128 ? 1.095 -14.760 2.748 1.00 94.25 128 LYS A CA 1
ATOM 1016 C C . LYS A 1 128 ? 2.191 -15.598 2.094 1.00 94.25 128 LYS A C 1
ATOM 1018 O O . LYS A 1 128 ? 2.723 -16.508 2.731 1.00 94.25 128 LYS A O 1
ATOM 1023 N N . CYS A 1 129 ? 2.528 -15.308 0.838 1.00 92.06 129 CYS A N 1
ATOM 1024 C CA . CYS A 1 129 ? 3.520 -16.081 0.087 1.00 92.06 129 CYS A CA 1
ATOM 1025 C C . CYS A 1 129 ? 4.967 -15.803 0.521 1.00 92.06 129 CYS A C 1
ATOM 1027 O O . CYS A 1 129 ? 5.836 -16.637 0.278 1.00 92.06 129 CYS A O 1
ATOM 1029 N N . ASN A 1 130 ? 5.225 -14.680 1.195 1.00 90.44 130 ASN A N 1
ATOM 1030 C CA . ASN A 1 130 ? 6.564 -14.274 1.633 1.00 90.44 130 ASN A CA 1
ATOM 1031 C C . ASN A 1 130 ? 6.809 -14.467 3.144 1.00 90.44 130 ASN A C 1
ATOM 1033 O O . ASN A 1 130 ? 7.715 -13.860 3.701 1.00 90.44 130 ASN A O 1
ATOM 1037 N N . LYS A 1 131 ? 6.040 -15.343 3.812 1.00 88.38 131 LYS A N 1
ATOM 1038 C CA . LYS A 1 131 ? 6.187 -15.706 5.242 1.00 88.38 131 LYS A CA 1
ATOM 1039 C C . LYS A 1 131 ? 5.931 -14.571 6.251 1.00 88.38 131 LYS A C 1
ATOM 1041 O O . LYS A 1 131 ? 6.258 -14.722 7.424 1.00 88.38 131 LYS A O 1
ATOM 1046 N N . HIS A 1 132 ? 5.290 -13.478 5.839 1.00 89.31 132 HIS A N 1
ATOM 1047 C CA . HIS A 1 132 ? 4.799 -12.419 6.736 1.00 89.31 132 HIS A CA 1
ATOM 1048 C C . HIS A 1 132 ? 3.376 -12.761 7.209 1.00 89.31 132 HIS A C 1
ATOM 1050 O O . HIS A 1 132 ? 2.394 -12.099 6.864 1.00 89.31 132 HIS A O 1
ATOM 1056 N N . HIS A 1 133 ? 3.246 -13.883 7.924 1.00 91.69 133 HIS A N 1
ATOM 1057 C CA . HIS A 1 133 ? 1.947 -14.465 8.275 1.00 91.69 133 HIS A CA 1
ATOM 1058 C C . HIS A 1 133 ? 1.134 -13.600 9.245 1.00 91.69 133 HIS A C 1
ATOM 1060 O O . HIS A 1 133 ? -0.086 -13.546 9.119 1.00 91.69 133 HIS A O 1
ATOM 1066 N N . ASP A 1 134 ? 1.801 -12.899 10.158 1.00 93.56 134 ASP A N 1
ATOM 1067 C CA . ASP A 1 134 ? 1.191 -11.985 11.124 1.00 93.56 134 ASP A CA 1
ATOM 1068 C C . ASP A 1 134 ? 0.506 -10.795 10.433 1.00 93.56 134 ASP A C 1
ATOM 1070 O O . ASP A 1 134 ? -0.650 -10.478 10.720 1.00 93.56 134 ASP A O 1
ATOM 1074 N N . ILE A 1 135 ? 1.185 -10.171 9.467 1.00 93.19 135 ILE A N 1
ATOM 1075 C CA . ILE A 1 135 ? 0.614 -9.092 8.654 1.00 93.19 135 ILE A CA 1
ATOM 1076 C C . ILE A 1 135 ? -0.499 -9.633 7.757 1.00 93.19 135 ILE A C 1
ATOM 1078 O O . ILE A 1 135 ? -1.570 -9.033 7.673 1.00 93.19 135 ILE A O 1
ATOM 1082 N N . ALA A 1 136 ? -0.289 -10.784 7.113 1.00 94.12 136 ALA A N 1
ATOM 1083 C CA . ALA A 1 136 ? -1.315 -11.394 6.271 1.00 94.12 136 ALA A CA 1
ATOM 1084 C C . ALA A 1 136 ? -2.608 -11.679 7.061 1.00 94.12 136 ALA A C 1
ATOM 1086 O O . ALA A 1 136 ? -3.703 -11.418 6.563 1.00 94.12 136 ALA A O 1
ATOM 1087 N N . GLU A 1 137 ? -2.500 -12.162 8.301 1.00 94.56 137 GLU A N 1
ATOM 1088 C CA . GLU A 1 137 ? -3.651 -12.389 9.178 1.00 94.56 137 GLU A CA 1
ATOM 1089 C C . GLU A 1 137 ? -4.385 -11.083 9.512 1.00 94.56 137 GLU A C 1
ATOM 1091 O O . GLU A 1 137 ? -5.611 -11.022 9.401 1.00 94.56 137 GLU A O 1
ATOM 1096 N N . ARG A 1 138 ? -3.657 -10.006 9.829 1.00 94.56 138 ARG A N 1
ATOM 1097 C CA . ARG A 1 138 ? -4.250 -8.676 10.072 1.00 94.56 138 ARG A CA 1
ATOM 1098 C C . ARG A 1 138 ? -5.019 -8.160 8.854 1.00 94.56 138 ARG A C 1
ATOM 1100 O O . ARG A 1 138 ? -6.097 -7.589 9.005 1.00 94.56 138 ARG A O 1
ATOM 1107 N N . PHE A 1 139 ? -4.525 -8.418 7.644 1.00 93.19 139 PHE A N 1
ATOM 1108 C CA . PHE A 1 139 ? -5.229 -8.061 6.409 1.00 93.19 139 PHE A CA 1
ATOM 1109 C C . PHE A 1 139 ? -6.505 -8.891 6.218 1.00 93.19 139 PHE A C 1
ATOM 1111 O O . PHE A 1 139 ? -7.529 -8.337 5.826 1.00 93.19 139 PHE A O 1
ATOM 1118 N N . VAL A 1 140 ? -6.497 -10.186 6.559 1.00 93.31 140 VAL A N 1
ATOM 1119 C CA . VAL A 1 140 ? -7.720 -11.015 6.571 1.00 93.31 140 VAL A CA 1
ATOM 1120 C C . VAL A 1 140 ? -8.737 -10.486 7.579 1.00 93.31 140 VAL A C 1
ATOM 1122 O O . VAL A 1 140 ? -9.922 -10.418 7.261 1.00 93.31 140 VAL A O 1
ATOM 1125 N N . GLN A 1 141 ? -8.290 -10.074 8.766 1.00 93.94 141 GLN A N 1
ATOM 1126 C CA . GLN A 1 141 ? -9.165 -9.474 9.777 1.00 93.94 141 GLN A CA 1
ATOM 1127 C C . GLN A 1 141 ? -9.786 -8.162 9.281 1.00 93.94 141 GLN A C 1
ATOM 1129 O O . GLN A 1 141 ? -10.979 -7.941 9.483 1.00 93.94 141 GLN A O 1
ATOM 1134 N N . LEU A 1 142 ? -9.012 -7.309 8.596 1.00 92.50 142 LEU A N 1
ATOM 1135 C CA . LEU A 1 142 ? -9.547 -6.112 7.941 1.00 92.50 142 LEU A CA 1
ATOM 1136 C C . LEU A 1 142 ? -10.570 -6.483 6.860 1.00 92.50 142 LEU A C 1
ATOM 1138 O O . LEU A 1 142 ? -11.654 -5.910 6.836 1.00 92.50 142 LEU A O 1
ATOM 1142 N N . ILE A 1 143 ? -10.282 -7.470 6.010 1.00 91.19 143 ILE A N 1
ATOM 1143 C CA . ILE A 1 143 ? -11.239 -7.919 4.990 1.00 91.19 143 ILE A CA 1
ATOM 1144 C C . ILE A 1 143 ? -12.543 -8.379 5.656 1.00 91.19 143 ILE A C 1
ATOM 1146 O O . ILE A 1 143 ? -13.580 -7.788 5.391 1.00 91.19 143 ILE A O 1
ATOM 1150 N N . GLY A 1 144 ? -12.490 -9.338 6.585 1.00 89.75 144 GLY A N 1
ATOM 1151 C CA . GLY A 1 144 ? -13.693 -9.896 7.216 1.00 89.75 144 GLY A CA 1
ATOM 1152 C C . GLY A 1 144 ? -14.474 -8.914 8.096 1.00 89.75 144 GLY A C 1
ATOM 1153 O O . GLY A 1 144 ? -15.654 -9.133 8.357 1.00 89.75 144 GLY A O 1
ATOM 1154 N N . LYS A 1 145 ? -13.844 -7.830 8.563 1.00 89.25 145 LYS A N 1
ATOM 1155 C CA . LYS A 1 145 ? -14.529 -6.782 9.330 1.00 89.25 145 LYS A CA 1
ATOM 1156 C C . LYS A 1 145 ? -15.293 -5.798 8.438 1.00 89.25 145 LYS A C 1
ATOM 1158 O O . LYS A 1 145 ? -16.311 -5.268 8.875 1.00 89.25 145 LYS A O 1
ATOM 1163 N N . TYR A 1 146 ? -14.793 -5.510 7.236 1.00 83.31 146 TYR A N 1
ATOM 1164 C CA . TYR A 1 146 ? -15.284 -4.398 6.409 1.00 83.31 146 TYR A CA 1
ATOM 1165 C C . TYR A 1 146 ? -15.928 -4.842 5.075 1.00 83.31 146 TYR A C 1
ATOM 1167 O O . TYR A 1 146 ? -16.608 -4.036 4.425 1.00 83.31 146 TYR A O 1
ATOM 1175 N N . PHE A 1 147 ? -15.763 -6.102 4.657 1.00 80.56 147 PHE A N 1
ATOM 1176 C CA . PHE A 1 147 ? -16.196 -6.639 3.359 1.00 80.56 147 PHE A CA 1
ATOM 1177 C C . PHE A 1 147 ? -16.888 -7.989 3.508 1.00 80.56 147 PHE A C 1
ATOM 1179 O O . PHE A 1 147 ? -17.916 -8.137 2.811 1.00 80.56 147 PHE A O 1
#

Foldseek 3Di:
DDAPCRPQNPCLLVQLVVLLVVLVVLVPDPDPDDPCVVVSVLVNLVSLLSNLQSLLRAAPPDDPVSLVVCVVCLVVVLVSLVVLLVVVVVVVVVVVPDDDDDDPDPPPPRNPPVSSLSNLVNSLVSCVVVVVVVSNVSSVVSVVVRD

Organism: NCBI:txid906689

Secondary structure (DSSP, 8-state):
---HHHHTGGGHHHHHHHHHHHHHHHHH-----SSSHHHHHHHHHHHHHHHHHHHHT--TTS-HHHHHHHHHTHHHHHHHHHHHHHHHHHHHHHHTT------TT-------HHHHHHHHHHHHHHHHHTT-HHHHHHHHHHHHHH-

Sequence (147 aa):
MWGKYADYGSSFSDVVQGLEQVLESLGSHHSVMPSSFKYKDNLEKQLNLTTLHVLGFVSLEDGPLLKDFLLKKAYFFEGWLKFLCSSLVESQDQSSSSTVDQSDEYAPYLPKKAMVHAALKSLYDIYKCNKHHDIAERFVQLIGKYF

InterPro domains:
  IPR052107 HEAT Repeat-containing Protein 6 [PTHR13366] (5-140)